Protein 8OP0 (pdb70)

Organism: Homo sapiens (NCBI:txid9606)

Sequence (124 aa):
ASGGVFVQSSGGSSLRRLSCCAASGATSTFDGMGWFRQAPGKEKEFVSAISYEQGSSYTYYADSVKGRFTISRDNSKNMVYLQMNSLRAEDTATYYCCAPAYEGDLYAFDEQGTQVTVSSGSVQIVYKPK

Foldseek 3Di:
DDDAAEAEAQAKDKDKDAAQADDPVFFWKAKWWADPPGDIGGAWIDGPDPPQDTDGDPVQPPAWDKDDDVVRRMIMIIGGRDDQVVFTFMFMATHDSTDGDDDDGDTGGYGYDD/DDDDDDDDDD

Radius of gyration: 13.93 Å; Cα contacts (8 Å, |Δi|>4): 315; chains: 2; bounding box: 38×32×32 Å

CATH classification: 2.60.40.10

InterPro domains:
  IPR001084 Microtubule associated protein, tubulin-binding repeat [PF00418] (566-591)
  IPR001084 Microtubule associated protein, tubulin-binding repeat [PF00418] (592-621)
  IPR001084 Microtubule associated protein, tubulin-binding repeat [PF00418] (623-653)
  IPR001084 Microtubule associated protein, tubulin-binding repeat [PF00418] (654-685)
  IPR001084 Microtubule associated protein, tubulin-binding repeat [PS00229] (609-621)
  IPR001084 Microtubule associated protein, tubulin-binding repeat [PS00229] (672-684)
  IPR001084 Microtubule associated protein, tubulin-binding repeat [PS51491] (561-591)
  IPR001084 Microtubule associated protein, tubulin-binding repeat [PS51491] (592-622)
  IPR001084 Microtubule associated protein, tubulin-binding repeat [PS51491] (623-653)
  IPR001084 Microtubule associated protein, tubulin-binding repeat [PS51491] (654-685)
  IPR002955 Microtubule-associated protein Tau [PR01261] (467-478)
  IPR002955 Microtubule-associated protein Tau [PR01261] (479-488)
  IPR002955 Microtubule-associated protein Tau [PR01261] (503-510)
  IPR002955 Microtubule-associated protein Tau [PR01261] (530-538)
  IPR002955 Microtubule-associated protein Tau [PR01261] (539-546)
  IPR002955 Microtubule-associated protein Tau [PR01261] (561-570)
  IPR027324 Microtubule associated protein MAP2/MAP4/Tau [PTHR11501] (316-751)

Structure (mmCIF, N/CA/C/O backbone):
data_8OP0
#
_entry.id   8OP0
#
_cell.length_a   135.309
_cell.length_b   135.309
_cell.length_c   35.508
_cell.angle_alpha   90.000
_cell.angle_beta   90.000
_cell.angle_gamma   120.000
#
_symmetry.space_group_name_H-M   'P 65 2 2'
#
loop_
_entity.id
_entity.type
_entity.pdbx_description
1 polymer 'VHH Z70 mutant 20'
2 polymer 'Tau PHF6 peptide'
3 water water
#
loop_
_atom_site.group_PDB
_atom_site.id
_atom_site.type_symbol
_atom_site.label_atom_id
_atom_site.label_alt_id
_atom_site.label_comp_id
_atom_site.label_asym_id
_atom_site.label_entity_id
_atom_site.label_seq_id
_atom_site.pdbx_PDB_ins_code
_atom_site.Cartn_x
_atom_site.Cartn_y
_atom_site.Cartn_z
_atom_site.occupancy
_atom_site.B_iso_or_equiv
_atom_site.auth_seq_id
_atom_site.auth_comp_id
_atom_site.auth_asym_id
_atom_site.auth_atom_id
_atom_site.pdbx_PDB_model_num
ATOM 1 N N . ALA A 1 10 ? -22.125 -57.458 -2.477 1.000 93.806 8 ALA A N 1
ATOM 2 C CA . ALA A 1 10 ? -21.822 -57.198 -1.050 1.000 87.763 8 ALA A CA 1
ATOM 3 C C . ALA A 1 10 ? -21.599 -55.700 -0.842 1.000 82.866 8 ALA A C 1
ATOM 4 O O . ALA A 1 10 ? -20.473 -55.221 -0.962 1.000 79.417 8 ALA A O 1
ATOM 11 N N . SER A 1 11 ? -22.706 -54.977 -0.599 1.000 72.674 9 SER A N 1
ATOM 12 C CA . SER A 1 11 ? -22.705 -53.703 0.100 1.000 65.167 9 SER A CA 1
ATOM 13 C C . SER A 1 11 ? -21.746 -52.697 -0.551 1.000 54.640 9 SER A C 1
ATOM 14 O O . SER A 1 11 ? -20.703 -52.356 0.009 1.000 56.818 9 SER A O 1
ATOM 22 N N . GLY A 1 12 ? -22.124 -52.248 -1.752 1.000 44.300 10 GLY A N 1
ATOM 23 C CA . GLY A 1 12 ? -21.516 -51.111 -2.427 1.000 34.190 10 GLY A CA 1
ATOM 24 C C . GLY A 1 12 ? -22.483 -49.931 -2.530 1.000 28.089 10 GLY A C 1
ATOM 25 O O . GLY A 1 12 ? -23.680 -50.088 -2.645 1.000 33.494 10 GLY A O 1
ATOM 29 N N . GLY A 1 13 ? -21.928 -48.737 -2.509 1.000 26.113 11 GLY A N 1
ATOM 30 C CA . GLY A 1 13 ? -22.695 -47.526 -2.714 1.000 24.433 11 GLY A CA 1
ATOM 31 C C . GLY A 1 13 ? -21.813 -46.320 -2.940 1.000 23.422 11 GLY A C 1
ATOM 32 O O . GLY A 1 13 ? -20.652 -46.452 -3.335 1.000 27.471 11 GLY A O 1
ATOM 36 N N . VAL A 1 14 ? -22.444 -45.156 -2.782 1.000 24.203 12 VAL A N 1
ATOM 37 C CA . VAL A 1 14 ? -21.807 -43.864 -2.861 1.000 23.075 12 VAL A CA 1
ATOM 38 C C . VAL A 1 14 ? -21.156 -43.504 -1.537 1.000 23.402 12 VAL A C 1
ATOM 39 O O . VAL A 1 14 ? -21.756 -43.776 -0.495 1.000 24.655 12 VAL A O 1
ATOM 52 N N . PHE A 1 15 ? -20.046 -42.787 -1.609 1.000 22.205 13 PHE A N 1
ATOM 53 C CA . PHE A 1 15 ? -19.400 -42.275 -0.404 1.000 23.417 13 PHE A CA 1
ATOM 54 C C . PHE A 1 15 ? -19.210 -40.782 -0.533 1.000 25.027 13 PHE A C 1
ATOM 55 O O . PHE A 1 15 ? -18.687 -40.342 -1.566 1.000 26.241 13 PHE A O 1
ATOM 72 N N . VAL A 1 16 ? -19.638 -40.028 0.502 1.000 22.996 14 VAL A N 1
ATOM 73 C CA . VAL A 1 16 ? -19.544 -38.577 0.491 1.000 24.318 14 VAL A CA 1
ATOM 74 C C . VAL A 1 16 ? -18.945 -38.144 1.827 1.000 24.969 14 VAL A C 1
ATOM 75 O O . VAL A 1 16 ? -19.305 -38.715 2.852 1.000 26.538 14 VAL A O 1
ATOM 88 N N . GLN A 1 17 ? -18.038 -37.167 1.812 1.000 27.900 15 GLN A N 1
ATOM 89 C CA . GLN A 1 17 ? -17.561 -36.571 3.055 1.000 31.166 15 GLN A CA 1
ATOM 90 C C . GLN A 1 17 ? -18.613 -35.619 3.620 1.000 28.874 15 GLN A C 1
ATOM 91 O O . GLN A 1 17 ? -19.322 -34.931 2.885 1.000 28.857 15 GLN A O 1
ATOM 105 N N . SER A 1 18 ? -18.701 -35.573 4.952 1.000 30.969 16 SER A N 1
ATOM 106 C CA A SER A 1 18 ? -19.514 -34.596 5.647 0.500 32.592 16 SER A CA 1
ATOM 107 C CA B SER A 1 18 ? -19.560 -34.606 5.609 0.500 32.371 16 SER A CA 1
ATOM 108 C C . SER A 1 18 ? -19.366 -33.220 5.010 1.000 32.482 16 SER A C 1
ATOM 109 O O . SER A 1 18 ? -18.253 -32.770 4.801 1.000 36.863 16 SER A O 1
ATOM 123 N N . GLY A 1 19 ? -20.496 -32.557 4.758 1.000 30.706 17 GLY A N 1
ATOM 124 C CA . GLY A 1 19 ? -20.530 -31.211 4.229 1.000 33.004 17 GLY A CA 1
ATOM 125 C C . GLY A 1 19 ? -20.641 -31.212 2.711 1.000 30.086 17 GLY A C 1
ATOM 126 O O . GLY A 1 19 ? -20.846 -30.161 2.111 1.000 35.120 17 GLY A O 1
ATOM 130 N N . GLY A 1 20 ? -20.459 -32.395 2.121 1.000 29.661 18 GLY A N 1
ATOM 131 C CA . GLY A 1 20 ? -20.469 -32.546 0.679 1.000 28.184 18 GLY A CA 1
ATOM 132 C C . GLY A 1 20 ? -21.879 -32.656 0.123 1.000 27.455 18 GLY A C 1
ATOM 133 O O . GLY A 1 20 ? -22.873 -32.451 0.833 1.000 29.672 18 GLY A O 1
ATOM 137 N N . SER A 1 21 ? -21.924 -32.924 -1.190 1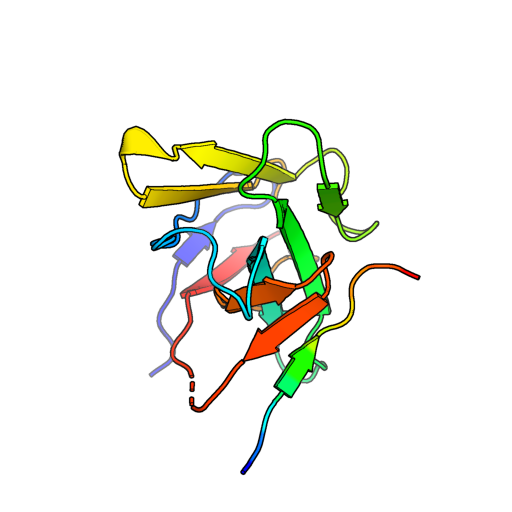.000 28.382 19 SER A N 1
ATOM 138 C CA A SER A 1 21 ? -23.194 -32.934 -1.886 0.500 26.524 19 SER A CA 1
ATOM 139 C CA B SER A 1 21 ? -23.158 -32.874 -1.958 0.500 26.912 19 SER A CA 1
ATOM 140 C C . SER A 1 21 ? -23.297 -34.115 -2.836 1.000 25.385 19 SER A C 1
ATOM 141 O O . SER A 1 21 ? -22.302 -34.733 -3.208 1.000 27.132 19 SER A O 1
ATOM 155 N N . LEU A 1 22 ? -24.543 -34.389 -3.207 1.000 23.978 20 LEU A N 1
ATOM 156 C CA . LEU A 1 22 ? -24.914 -35.481 -4.104 1.000 24.129 20 LEU A CA 1
ATOM 157 C C . LEU A 1 22 ? -26.258 -35.154 -4.747 1.000 24.236 20 LEU A C 1
ATOM 158 O O . LEU A 1 22 ? -27.122 -34.609 -4.086 1.000 25.176 20 LEU A O 1
ATOM 174 N N . ARG A 1 23 ? -26.418 -35.518 -6.027 1.000 23.015 21 ARG A N 1
ATOM 175 C CA A ARG A 1 23 ? -27.698 -35.363 -6.706 0.500 22.430 21 ARG A CA 1
ATOM 176 C CA B ARG A 1 23 ? -27.692 -35.357 -6.718 0.500 22.602 21 ARG A CA 1
ATOM 177 C C . ARG A 1 23 ? -28.221 -36.724 -7.125 1.000 22.068 21 ARG A C 1
ATOM 178 O O . ARG A 1 23 ? -27.473 -37.531 -7.697 1.000 23.670 21 ARG A O 1
ATOM 218 N N . LEU A 1 24 ? -29.479 -36.996 -6.760 1.000 21.982 22 LEU A N 1
ATOM 219 C CA . LEU A 1 24 ? -30.161 -38.200 -7.196 1.000 21.882 22 LEU A CA 1
ATOM 220 C C . LEU A 1 24 ? -31.179 -37.839 -8.268 1.000 21.786 22 LEU A C 1
ATOM 221 O O . LEU A 1 24 ? -31.624 -36.696 -8.370 1.000 22.369 22 LEU A O 1
ATOM 237 N N . SER A 1 25 ? -31.469 -38.832 -9.098 1.000 21.992 23 SER A N 1
ATOM 238 C CA . SER A 1 25 ? -32.497 -38.669 -10.107 1.000 23.587 23 SER A CA 1
ATOM 239 C C . SER A 1 25 ? -33.370 -39.909 -10.174 1.000 23.712 23 SER A C 1
ATOM 240 O O . SER A 1 25 ? -32.993 -40.996 -9.741 1.000 24.921 23 SER A O 1
ATOM 248 N N . CYS A 1 26 ? -34.598 -39.674 -10.616 1.000 24.636 24 CYS A N 1
ATOM 249 C CA A CYS A 1 26 ? -35.657 -40.692 -10.646 0.500 27.000 24 CYS A CA 1
ATOM 250 C CA B CYS A 1 26 ? -35.532 -40.753 -10.784 0.500 26.733 24 C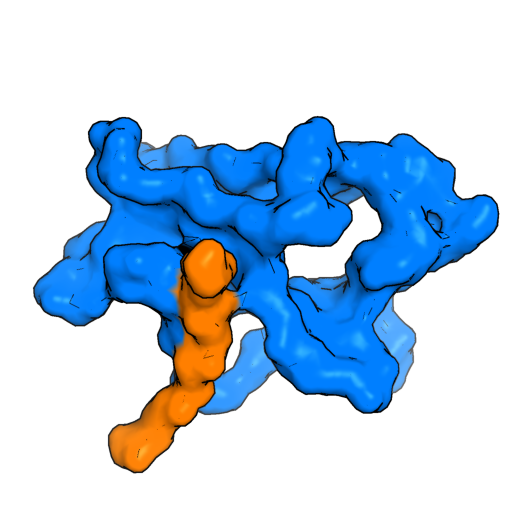YS A CA 1
ATOM 251 C C . CYS A 1 26 ? -36.435 -40.480 -11.969 1.000 25.753 24 CYS A C 1
ATOM 252 O O . CYS A 1 26 ? -36.881 -39.359 -12.234 1.000 25.776 24 CYS A O 1
ATOM 266 N N . ALA A 1 27 ? -36.666 -41.538 -12.763 1.000 28.139 25 ALA A N 1
ATOM 267 C CA . ALA A 1 27 ? -37.603 -41.416 -13.864 1.000 30.949 25 ALA A CA 1
ATOM 268 C C . ALA A 1 27 ? -39.031 -41.187 -13.381 1.000 34.227 25 ALA A C 1
ATOM 269 O O . ALA A 1 27 ? -39.475 -41.812 -12.416 1.000 37.401 25 ALA A O 1
ATOM 276 N N . ALA A 1 28 ? -39.761 -40.289 -14.061 1.000 36.140 26 ALA A N 1
ATOM 277 C CA . ALA A 1 28 ? -41.064 -39.860 -13.587 1.000 38.316 26 ALA A CA 1
ATOM 278 C C . ALA A 1 28 ? -41.988 -39.790 -14.786 1.000 45.072 26 ALA A C 1
ATOM 279 O O . ALA A 1 28 ? -41.968 -38.818 -15.552 1.000 53.583 26 ALA A O 1
ATOM 286 N N . SER A 1 29 ? -42.746 -40.874 -14.960 1.000 47.636 27 SER A N 1
ATOM 287 C CA . SER A 1 29 ? -43.431 -41.141 -16.219 1.000 49.473 27 SER A CA 1
ATOM 288 C C . SER A 1 29 ? -44.574 -40.156 -16.479 1.000 48.089 27 SER A C 1
ATOM 289 O O . SER A 1 29 ? -45.063 -40.090 -17.617 1.000 53.390 27 SER A O 1
ATOM 297 N N . GLY A 1 30 ? -45.035 -39.458 -15.418 1.000 45.196 28 GLY A N 1
ATOM 298 C CA . GLY A 1 30 ? -46.084 -38.451 -15.518 1.000 43.632 28 GLY A CA 1
ATOM 299 C C . GLY A 1 30 ? -47.349 -38.844 -14.747 1.000 42.261 28 GLY A C 1
ATOM 300 O O . GLY A 1 30 ? -47.482 -39.975 -14.306 1.000 42.261 28 GLY A O 1
ATOM 304 N N . ALA A 1 31 ? -48.265 -37.896 -14.538 1.000 41.224 29 ALA A N 1
ATOM 305 C CA . ALA A 1 31 ? -49.409 -38.162 -13.669 1.000 44.624 29 ALA A CA 1
ATOM 306 C C . ALA A 1 31 ? -50.331 -39.217 -14.293 1.000 44.638 29 ALA A C 1
ATOM 307 O O . ALA A 1 31 ? -50.580 -39.198 -15.500 1.000 45.829 29 ALA A O 1
ATOM 314 N N . THR A 1 32 ? -50.858 -40.110 -13.444 1.000 44.170 30 THR A N 1
ATOM 315 C CA . THR A 1 32 ? -51.867 -41.084 -13.824 1.000 44.565 30 THR A CA 1
ATOM 316 C C . THR A 1 32 ? -53.088 -40.843 -12.962 1.000 50.124 30 THR A C 1
ATOM 317 O O . THR A 1 32 ? -53.043 -39.967 -12.111 1.000 48.177 30 THR A O 1
ATOM 328 N N . SER A 1 33 ? -54.162 -41.617 -13.196 1.000 58.286 31 SER A N 1
ATOM 329 C CA . SER A 1 33 ? -55.327 -41.584 -12.321 1.000 61.803 31 SER A CA 1
ATOM 330 C C . SER A 1 33 ? -54.930 -41.984 -10.902 1.000 57.824 31 SER A C 1
ATOM 331 O O . SER A 1 33 ? -55.649 -41.687 -9.955 1.000 60.499 31 SER A O 1
ATOM 339 N N . THR A 1 34 ? -53.760 -42.602 -10.748 1.000 51.348 32 THR A N 1
ATOM 340 C CA . THR A 1 34 ? -53.385 -43.132 -9.461 1.000 44.685 32 THR A CA 1
ATOM 341 C C . THR A 1 34 ? -52.372 -42.207 -8.771 1.000 40.708 32 THR A C 1
ATOM 342 O O . THR A 1 34 ? -52.452 -42.037 -7.541 1.000 41.507 32 THR A O 1
ATOM 353 N N . PHE A 1 35 ? -51.423 -41.636 -9.545 1.000 33.356 33 PHE A N 1
ATOM 354 C CA . PHE A 1 35 ? -50.288 -40.929 -8.957 1.000 29.432 33 PHE A CA 1
ATOM 355 C C . PHE A 1 35 ? -50.161 -39.523 -9.535 1.000 29.884 33 PHE A C 1
ATOM 356 O O . PHE A 1 35 ? -50.374 -39.317 -10.740 1.0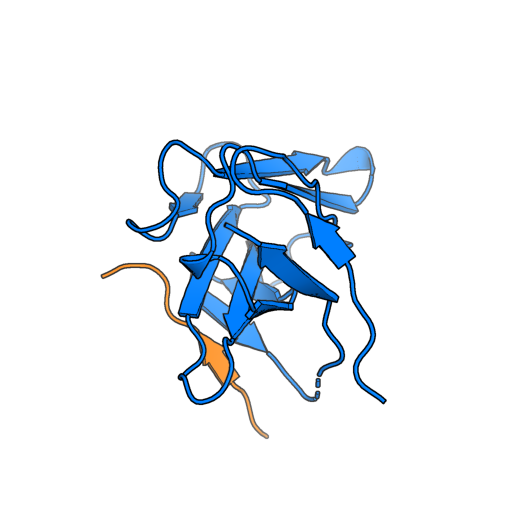00 32.326 33 PHE A O 1
ATOM 373 N N . ASP A 1 36 ? -49.869 -38.551 -8.646 1.000 27.699 34 ASP A N 1
ATOM 374 C CA . ASP A 1 36 ? -49.813 -37.155 -9.046 1.000 27.298 34 ASP A CA 1
ATOM 375 C C . ASP A 1 36 ? -48.455 -36.535 -8.728 1.000 22.821 34 ASP A C 1
ATOM 376 O O . ASP A 1 36 ? -48.256 -35.316 -8.871 1.000 24.875 34 ASP A O 1
ATOM 385 N N . GLY A 1 37 ? -47.478 -37.373 -8.386 1.000 23.541 35 GLY A N 1
ATOM 386 C CA . GLY A 1 37 ? -46.131 -36.884 -8.155 1.000 22.623 35 GLY A CA 1
ATOM 387 C C . GLY A 1 37 ? -45.149 -38.037 -7.950 1.000 22.924 35 GLY A C 1
ATOM 388 O O . GLY A 1 37 ? -45.471 -39.194 -8.253 1.000 22.673 35 GLY A O 1
ATOM 392 N N . MET A 1 38 ? -43.940 -37.686 -7.470 1.000 22.472 36 MET A N 1
ATOM 393 C CA . MET A 1 38 ? -42.859 -38.612 -7.249 1.000 21.786 36 MET A CA 1
ATOM 394 C C . MET A 1 38 ? -42.043 -38.133 -6.054 1.000 20.663 36 MET A C 1
ATOM 395 O O . MET A 1 38 ? -42.001 -36.939 -5.796 1.000 23.490 36 MET A O 1
ATOM 409 N N . GLY A 1 39 ? -41.372 -39.045 -5.388 1.000 20.950 37 GLY A N 1
ATOM 410 C CA . GLY A 1 39 ? -40.484 -38.641 -4.302 1.000 21.493 37 GLY A CA 1
ATOM 411 C C . GLY A 1 39 ? -39.513 -39.740 -3.911 1.000 21.279 37 GLY A C 1
ATOM 412 O O . GLY A 1 39 ? -39.331 -40.765 -4.591 1.000 21.033 37 GLY A 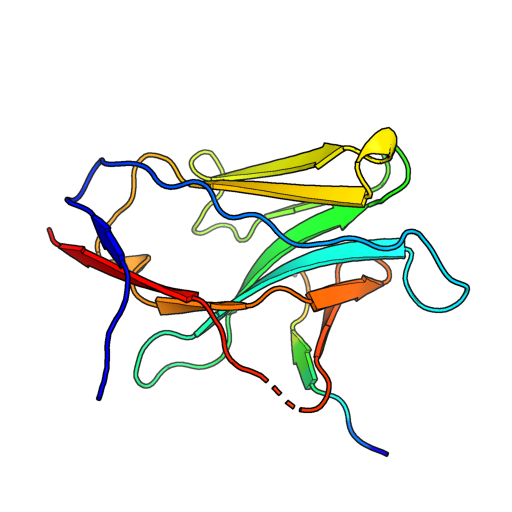O 1
ATOM 416 N N . TRP A 1 40 ? -38.873 -39.471 -2.760 1.000 19.783 38 TRP A N 1
ATOM 417 C CA . TRP A 1 40 ? -37.885 -40.351 -2.187 1.000 18.428 38 TRP A CA 1
ATOM 418 C C . TRP A 1 40 ? -38.223 -40.658 -0.729 1.000 18.411 38 TRP A C 1
ATOM 419 O O . TRP A 1 40 ? -38.631 -39.764 0.036 1.000 18.476 38 TRP A O 1
ATOM 440 N N . PHE A 1 41 ? -37.949 -41.910 -0.371 1.000 18.430 39 PHE A N 1
ATOM 441 C CA . PHE A 1 41 ? -37.773 -42.271 1.041 1.000 19.075 39 PHE A CA 1
ATOM 442 C C . PHE A 1 41 ? -36.396 -42.869 1.215 1.000 19.024 39 PHE A C 1
ATOM 443 O O . PHE A 1 41 ? -35.680 -43.197 0.262 1.000 18.536 39 PHE A O 1
ATOM 460 N N . ARG A 1 42 ? -36.026 -43.110 2.472 1.000 19.696 40 ARG A N 1
ATOM 461 C CA . ARG A 1 42 ? -34.747 -43.709 2.770 1.000 20.233 40 ARG A CA 1
ATOM 462 C C . ARG A 1 42 ? -34.867 -44.654 3.951 1.000 19.827 40 ARG A C 1
ATOM 463 O O . ARG A 1 42 ? -35.829 -44.573 4.729 1.000 21.621 40 ARG A O 1
ATOM 484 N N . GLN A 1 43 ? -33.890 -45.555 4.007 1.000 19.916 41 GLN A N 1
ATOM 485 C CA . GLN A 1 43 ? -33.854 -46.486 5.132 1.000 22.628 41 GLN A CA 1
ATOM 486 C C . GLN A 1 43 ? -32.409 -46.692 5.515 1.000 21.943 41 GLN A C 1
ATOM 487 O O . GLN A 1 43 ? -31.581 -47.166 4.724 1.000 22.851 41 GLN A O 1
ATOM 501 N N . ALA A 1 44 ? -32.145 -46.297 6.778 1.000 24.735 42 ALA A N 1
ATOM 502 C CA . ALA A 1 44 ? -30.858 -46.432 7.415 1.000 30.031 42 ALA A CA 1
ATOM 503 C C . ALA A 1 44 ? -30.802 -47.782 8.096 1.000 29.779 42 ALA A C 1
ATOM 504 O O . ALA A 1 44 ? -31.827 -48.391 8.440 1.000 28.658 42 ALA A O 1
ATOM 511 N N . PRO A 1 45 ? -29.570 -48.269 8.308 1.000 35.517 43 PRO A N 1
ATOM 512 C CA . PRO A 1 45 ? -29.383 -49.585 8.906 1.000 39.251 43 PRO A CA 1
ATOM 513 C C . PRO A 1 45 ? -30.111 -49.687 10.239 1.000 38.517 43 PRO A C 1
ATOM 514 O O . PRO A 1 45 ? -29.985 -48.790 11.060 1.000 35.978 43 PRO A O 1
ATOM 525 N N . GLY A 1 46 ? -30.904 -50.746 10.414 1.000 37.148 44 GLY A N 1
ATOM 526 C CA . GLY A 1 46 ? -31.617 -50.987 11.661 1.000 38.874 44 GLY A CA 1
ATOM 527 C C . GLY A 1 46 ? -32.761 -50.026 11.994 1.000 34.953 44 GLY A C 1
ATOM 528 O O . GLY A 1 46 ? -33.316 -50.097 13.086 1.000 40.168 44 GLY A O 1
ATOM 532 N N . LYS A 1 47 ? -33.167 -49.188 11.033 1.000 31.773 45 LYS A N 1
ATOM 533 C CA . LYS A 1 47 ? -34.205 -48.203 11.261 1.000 33.972 45 LYS A CA 1
ATOM 534 C C . LYS A 1 47 ? -35.348 -48.409 10.262 1.000 33.888 45 LYS A C 1
ATOM 535 O O . LYS A 1 47 ? -35.227 -49.146 9.276 1.000 30.503 45 LYS A O 1
ATOM 554 N N . GLU A 1 48 ? -36.501 -47.830 10.592 1.000 35.867 46 GLU A N 1
ATOM 555 C CA . GLU A 1 48 ? -37.636 -47.910 9.687 1.000 37.592 46 GLU A CA 1
ATOM 556 C C . GLU A 1 48 ? -37.444 -46.934 8.535 1.000 32.921 46 GLU A C 1
ATOM 557 O O . GLU A 1 48 ? -36.671 -45.978 8.623 1.000 31.288 46 GLU A O 1
ATOM 569 N N . LYS A 1 49 ? -38.188 -47.210 7.472 1.000 31.726 47 LYS A N 1
ATOM 570 C CA . LYS A 1 49 ? -38.272 -46.301 6.339 1.000 28.081 47 LYS A CA 1
ATOM 571 C C . LYS A 1 49 ? -38.726 -44.917 6.802 1.000 27.072 47 LYS A C 1
ATOM 572 O O . LYS A 1 49 ? -39.632 -44.807 7.650 1.000 31.285 47 LYS A O 1
ATOM 591 N N . GLU A 1 50 ? -38.118 -43.886 6.200 1.000 25.219 48 GLU A N 1
ATOM 592 C CA . GLU A 1 50 ? -38.277 -42.473 6.559 1.000 25.976 48 GLU A CA 1
ATOM 593 C C . GLU A 1 50 ? -38.613 -41.728 5.262 1.000 21.929 48 GLU A C 1
ATOM 594 O O . GLU A 1 50 ? -37.822 -41.781 4.295 1.000 22.857 48 GLU A O 1
ATOM 606 N N . PHE A 1 51 ? -39.696 -40.959 5.272 1.000 20.280 49 PHE A N 1
ATOM 607 C CA . PHE A 1 51 ? -39.981 -40.023 4.182 1.000 19.172 49 PHE A CA 1
ATOM 608 C C . PHE A 1 51 ? -38.835 -39.022 4.039 1.000 18.740 49 PHE A C 1
ATOM 609 O O . PHE A 1 51 ? -38.315 -38.534 5.046 1.000 22.029 49 PHE A O 1
ATOM 626 N N . VAL A 1 52 ? -38.429 -38.712 2.773 1.000 18.474 50 VAL A N 1
ATOM 627 C CA . VAL A 1 52 ? -37.459 -37.648 2.551 1.000 18.761 50 VAL A CA 1
ATOM 628 C C . VAL A 1 52 ? -38.096 -36.432 1.870 1.000 19.987 50 VAL A C 1
ATOM 629 O O . VAL A 1 52 ? -38.072 -35.321 2.416 1.000 21.085 50 VAL A O 1
ATOM 642 N N . SER A 1 53 ? -38.674 -36.638 0.668 1.000 20.368 51 SER A N 1
ATOM 643 C CA . SER A 1 53 ? -39.220 -35.515 -0.079 1.000 19.740 51 SER A CA 1
ATOM 644 C C . SER A 1 53 ? -40.196 -36.034 -1.132 1.000 18.820 51 SER A C 1
ATOM 645 O O . SER A 1 53 ? -40.047 -37.165 -1.535 1.000 20.065 51 SER A O 1
ATOM 653 N N . ALA A 1 54 ? -41.157 -35.188 -1.542 1.000 19.954 52 ALA A N 1
ATOM 654 C CA . ALA A 1 54 ? -42.033 -35.506 -2.652 1.000 19.862 52 ALA A CA 1
ATOM 655 C C . ALA A 1 54 ? -42.437 -34.224 -3.366 1.000 20.930 52 ALA A C 1
ATOM 656 O O . ALA A 1 54 ? -42.562 -33.153 -2.752 1.000 22.140 52 ALA A O 1
ATOM 663 N N . ILE A 1 55 ? -42.620 -34.357 -4.694 1.000 20.927 53 ILE A N 1
ATOM 664 C CA . ILE A 1 55 ? -43.032 -33.238 -5.526 1.000 22.952 53 ILE A CA 1
ATOM 665 C C . ILE A 1 55 ? -44.151 -33.629 -6.492 1.000 21.853 53 ILE A C 1
ATOM 666 O O . ILE A 1 55 ? -44.193 -34.747 -6.993 1.000 22.805 53 ILE A O 1
ATOM 682 N N . SER A 1 56 ? -45.033 -32.658 -6.743 1.000 22.021 54 SER A N 1
ATOM 683 C CA . SER A 1 56 ? -46.165 -32.844 -7.630 1.000 21.556 54 SER A CA 1
ATOM 684 C C . SER A 1 56 ? -45.679 -32.690 -9.074 1.000 23.921 54 SER A C 1
ATOM 685 O O . SER A 1 56 ? -44.793 -31.884 -9.353 1.000 25.719 54 SER A O 1
ATOM 693 N N . TYR A 1 57 ? -46.311 -33.411 -9.993 1.000 25.370 55 TYR A N 1
ATOM 694 C CA . TYR A 1 57 ? -46.116 -33.094 -11.414 1.000 26.124 55 TYR A CA 1
ATOM 695 C C . TYR A 1 57 ? -46.647 -31.707 -11.784 1.000 27.067 55 TYR A C 1
ATOM 696 O O . TYR A 1 57 ? -46.051 -30.998 -12.610 1.000 28.216 55 TYR A O 1
ATOM 714 N N . GLU A 1 58 ? -47.764 -31.311 -11.170 1.000 25.431 56 GLU A N 1
ATOM 715 C CA . GLU A 1 58 ? -48.358 -30.004 -11.409 1.000 26.097 56 GLU A CA 1
ATOM 716 C C . GLU A 1 58 ? -47.515 -28.930 -10.719 1.000 25.225 56 GLU A C 1
ATOM 717 O O . GLU A 1 58 ? -47.318 -28.975 -9.504 1.000 26.145 56 GLU A O 1
ATOM 729 N N . GLN A 1 59 ? -47.081 -27.930 -11.489 1.000 25.663 57 GLN A N 1
ATOM 730 C CA . GLN A 1 59 ? -46.297 -26.847 -10.964 1.000 28.908 57 GLN A CA 1
ATOM 731 C C . GLN A 1 59 ? -47.104 -26.150 -9.874 1.000 30.629 57 GLN A C 1
ATOM 732 O O . GLN A 1 59 ? -48.270 -25.784 -10.081 1.000 34.106 57 GLN A O 1
ATOM 746 N N . GLY A 1 60 ? -46.471 -26.003 -8.707 1.000 36.119 58 GLY A N 1
ATOM 747 C CA . GLY A 1 60 ? -47.011 -25.300 -7.578 1.000 39.455 58 GLY A CA 1
ATOM 748 C C . GLY A 1 60 ? -47.895 -26.119 -6.585 1.000 35.999 58 GLY A C 1
ATOM 749 O O . GLY A 1 60 ? -48.317 -25.558 -5.554 1.000 43.989 58 GLY A O 1
ATOM 753 N N . SER A 1 61 ? -48.144 -27.444 -6.817 1.000 29.936 59 SER A N 1
ATOM 754 C CA A SER A 1 61 ? -49.124 -28.180 -6.036 0.600 29.684 59 SER A CA 1
ATOM 755 C CA B SER A 1 61 ? -49.136 -28.189 -6.034 0.400 28.604 59 SER A CA 1
ATOM 756 C C . SER A 1 61 ? -48.656 -28.717 -4.674 1.000 34.421 59 SER A C 1
ATOM 757 O O . SER A 1 61 ? -49.359 -28.615 -3.672 1.000 37.540 59 SER A O 1
ATOM 771 N N . TYR A 1 62 ? -47.590 -29.431 -4.630 1.000 27.472 60 TYR A N 1
ATOM 772 C CA .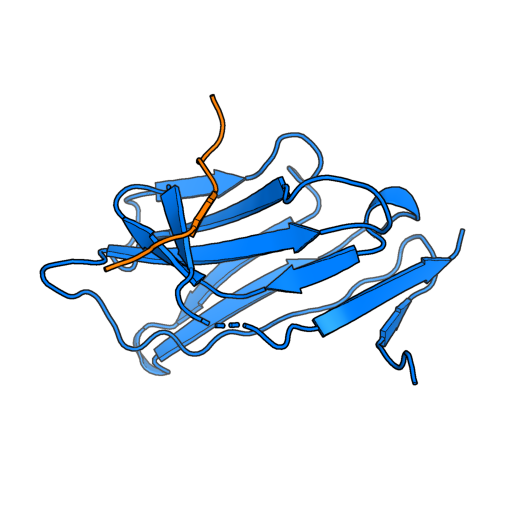 TYR A 1 62 ? -46.937 -29.823 -3.382 1.000 24.021 60 TYR A CA 1
ATOM 773 C C . TYR A 1 62 ? -45.447 -30.010 -3.563 1.000 24.549 60 TYR A C 1
ATOM 774 O O . TYR A 1 62 ? -44.971 -30.510 -4.584 1.000 25.361 60 TYR A O 1
ATOM 792 N N . THR A 1 63 ? -44.724 -29.671 -2.507 1.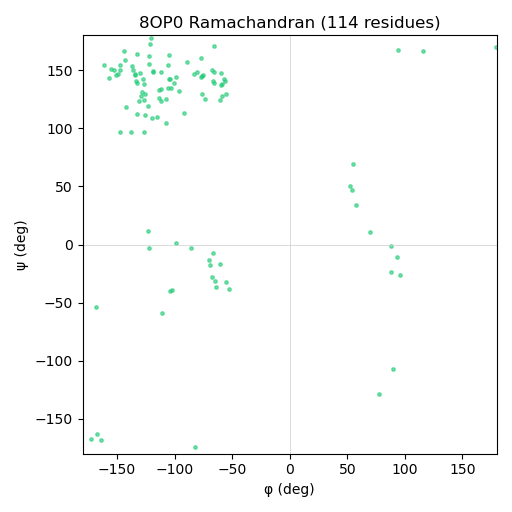000 23.727 61 THR A N 1
ATOM 793 C CA . THR A 1 63 ? -43.295 -29.879 -2.370 1.000 23.029 61 THR A CA 1
ATOM 794 C C . THR A 1 63 ? -43.053 -30.126 -0.883 1.000 23.784 61 THR A C 1
ATOM 795 O O . THR A 1 63 ? -42.980 -29.174 -0.101 1.000 26.380 61 THR A O 1
ATOM 806 N N . TYR A 1 64 ? -42.971 -31.399 -0.520 1.000 22.483 62 TYR A N 1
ATOM 807 C CA . TYR A 1 64 ? -42.836 -31.799 0.890 1.000 23.031 62 TYR A CA 1
ATOM 808 C C . TYR A 1 64 ? -41.402 -32.212 1.190 1.000 24.047 62 TYR A C 1
ATOM 809 O O . TYR A 1 64 ? -40.699 -32.830 0.363 1.000 22.146 62 TYR A O 1
ATOM 827 N N . TYR A 1 65 ? -40.966 -31.849 2.402 1.000 22.323 63 TYR A N 1
ATOM 828 C CA . TYR A 1 65 ? -39.690 -32.303 2.946 1.000 22.455 63 TYR A CA 1
ATOM 829 C C . TYR A 1 65 ? -39.824 -32.795 4.384 1.000 22.656 63 TYR A C 1
ATOM 830 O O . TYR A 1 65 ? -40.483 -32.150 5.214 1.000 23.989 63 TYR A O 1
ATOM 848 N N . ALA A 1 66 ? -39.104 -33.880 4.703 1.000 21.836 64 ALA A N 1
ATOM 849 C CA . ALA A 1 66 ? -38.876 -34.183 6.105 1.000 24.532 64 ALA A CA 1
ATOM 850 C C . ALA A 1 66 ? -38.187 -33.010 6.823 1.000 23.922 64 ALA A C 1
ATOM 851 O O . ALA A 1 66 ? -37.309 -32.351 6.280 1.000 23.088 64 ALA A O 1
ATOM 858 N N . ASP A 1 67 ? -38.567 -32.750 8.094 1.000 26.884 65 ASP A N 1
ATOM 859 C CA . ASP A 1 67 ? -37.923 -31.717 8.886 1.000 28.570 65 ASP A CA 1
ATOM 860 C C . ASP A 1 67 ? -36.410 -31.914 8.967 1.000 27.016 65 ASP A C 1
ATOM 861 O O . ASP A 1 67 ? -35.664 -30.943 8.946 1.000 29.736 65 ASP A O 1
ATOM 870 N N . SER A 1 68 ? -35.947 -33.164 8.949 1.000 27.305 66 SER A N 1
ATOM 871 C CA . SER A 1 68 ? -34.514 -33.460 9.080 1.000 29.923 66 SER A CA 1
ATOM 872 C C . SER A 1 68 ? -33.699 -33.035 7.842 1.000 27.426 66 SER A C 1
ATOM 873 O O . SER A 1 68 ? -32.472 -33.024 7.906 1.000 29.178 66 SER A O 1
ATOM 881 N N . VAL A 1 69 ? -34.358 -32.719 6.707 1.000 24.943 67 VAL A N 1
ATOM 882 C CA . VAL A 1 69 ? -33.628 -32.389 5.482 1.000 23.042 67 VAL A CA 1
ATOM 883 C C . VAL A 1 69 ? -33.979 -30.996 4.956 1.000 26.845 67 VAL A C 1
ATOM 884 O O . VAL A 1 69 ? -33.348 -30.528 4.013 1.000 26.772 67 VAL A O 1
ATOM 897 N N . LYS A 1 70 ? -34.906 -30.294 5.595 1.000 28.452 68 LYS A N 1
ATOM 898 C CA . LYS A 1 70 ? -35.337 -28.980 5.122 1.000 30.248 68 LYS A CA 1
ATOM 899 C C . LYS A 1 70 ? -34.152 -28.035 5.096 1.000 33.011 68 LYS A C 1
ATOM 900 O O . LYS A 1 70 ? -33.347 -28.033 6.029 1.000 35.679 68 LYS A O 1
ATOM 919 N N . GLY A 1 71 ? -34.059 -27.246 4.031 1.000 33.890 69 GLY A N 1
ATOM 920 C CA . GLY A 1 71 ? -32.999 -26.273 3.896 1.000 34.835 69 GLY A CA 1
ATOM 921 C C . GLY A 1 71 ? -31.737 -26.846 3.253 1.000 36.818 69 GLY A C 1
ATOM 922 O O . GLY A 1 71 ? -30.931 -26.097 2.733 1.000 49.164 69 GLY A O 1
ATOM 926 N N . ARG A 1 72 ? -31.536 -28.153 3.330 1.000 28.038 70 ARG A N 1
ATOM 927 C CA . ARG A 1 72 ? -30.356 -28.805 2.801 1.000 28.237 70 ARG A CA 1
ATOM 928 C C . ARG A 1 72 ? -30.668 -29.531 1.488 1.000 27.183 70 ARG A C 1
ATOM 929 O O . ARG A 1 72 ? -29.799 -29.602 0.611 1.000 27.937 70 ARG A O 1
ATOM 950 N N . PHE A 1 73 ? -31.835 -30.176 1.406 1.000 24.806 71 PHE A N 1
ATOM 951 C CA . PHE A 1 73 ? -32.216 -30.943 0.234 1.000 25.338 71 PHE A CA 1
ATOM 952 C C . PHE A 1 73 ? -33.251 -30.144 -0.544 1.000 24.507 71 PHE A C 1
ATOM 953 O O . PHE A 1 73 ? -34.104 -29.507 0.039 1.000 26.956 71 PHE A O 1
ATOM 970 N N . THR A 1 74 ? -33.159 -30.208 -1.876 1.000 23.733 72 THR A N 1
ATOM 971 C CA . THR A 1 74 ? -34.090 -29.539 -2.759 1.000 25.322 72 THR A CA 1
ATOM 972 C C . THR A 1 74 ? -34.581 -30.511 -3.826 1.000 23.582 72 THR A C 1
ATOM 973 O O . THR A 1 74 ? -33.759 -31.121 -4.537 1.000 24.906 72 THR A O 1
ATOM 984 N N . ILE A 1 75 ? -35.909 -30.683 -3.922 1.000 22.345 73 ILE A N 1
ATOM 985 C CA . ILE A 1 75 ? -36.467 -31.556 -4.956 1.000 22.065 73 ILE A CA 1
ATOM 986 C C . ILE A 1 75 ? -36.938 -30.685 -6.121 1.000 23.650 73 ILE A C 1
ATOM 987 O O . ILE A 1 75 ? -37.393 -29.543 -5.943 1.000 24.592 73 ILE A O 1
ATOM 1003 N N . SER A 1 76 ? -36.769 -31.224 -7.337 1.000 23.785 74 SER A N 1
ATOM 1004 C CA . SER A 1 76 ? -37.253 -30.516 -8.508 1.000 24.402 74 SER A CA 1
ATOM 1005 C C . SER A 1 76 ? -37.777 -31.508 -9.550 1.000 23.461 74 SER A C 1
ATOM 1006 O O . SER A 1 76 ? -37.512 -32.708 -9.447 1.000 24.544 74 SER A O 1
ATOM 1014 N N . ARG A 1 77 ? -38.502 -30.979 -10.561 1.000 26.675 75 ARG A N 1
ATOM 1015 C CA . ARG A 1 77 ? -39.032 -31.845 -11.611 1.000 28.388 75 ARG A CA 1
ATOM 1016 C C . ARG A 1 77 ? -38.668 -31.242 -12.956 1.000 27.647 75 ARG A C 1
ATOM 1017 O O . ARG A 1 77 ? -38.605 -30.043 -13.063 1.000 34.693 75 ARG A O 1
ATOM 1038 N N . ASP A 1 78 ? -38.446 -32.095 -13.959 1.000 29.397 76 ASP A N 1
ATOM 1039 C CA . ASP A 1 78 ? -38.401 -31.653 -15.343 1.000 31.322 76 ASP A CA 1
ATOM 1040 C C . ASP A 1 78 ? -39.382 -32.520 -16.139 1.000 31.096 76 ASP A C 1
ATOM 1041 O O . ASP A 1 78 ? -39.110 -33.668 -16.464 1.000 31.652 76 ASP A O 1
ATOM 1050 N N . ASN A 1 79 ? -40.590 -32.002 -16.349 1.000 34.743 77 ASN A N 1
ATOM 1051 C CA . ASN A 1 79 ? -41.633 -32.806 -17.000 1.000 33.256 77 ASN A CA 1
ATOM 1052 C C . ASN A 1 79 ? -41.297 -33.095 -18.477 1.000 37.272 77 ASN A C 1
ATOM 1053 O O . ASN A 1 79 ? -41.637 -34.179 -18.913 1.000 38.877 77 ASN A O 1
ATOM 1064 N N . SER A 1 80 ? -40.536 -32.224 -19.164 1.000 33.442 78 SER A N 1
ATOM 1065 C CA . SER A 1 80 ? -40.117 -32.473 -20.539 1.000 38.591 78 SER A CA 1
ATOM 1066 C C . SER A 1 80 ? -39.183 -33.681 -20.630 1.000 38.329 78 SER A C 1
ATOM 1067 O O . SER A 1 80 ? -39.251 -34.406 -21.622 1.000 40.367 78 SER A O 1
ATOM 1075 N N . LYS A 1 81 ? -38.371 -33.941 -19.582 1.000 38.004 79 LYS A N 1
ATOM 1076 C CA . LYS A 1 81 ? -37.476 -35.092 -19.578 1.000 38.756 79 LYS A CA 1
ATOM 1077 C C . LYS A 1 81 ? -38.050 -36.275 -18.805 1.000 38.292 79 LYS A C 1
ATOM 1078 O O . LYS A 1 81 ? -37.378 -37.321 -18.750 1.000 42.874 79 LYS A O 1
ATOM 1097 N N . ASN A 1 82 ? -39.269 -36.147 -18.256 1.000 35.030 80 ASN A N 1
ATOM 1098 C CA . ASN A 1 82 ? -39.864 -37.183 -17.413 1.000 34.163 80 ASN A CA 1
ATOM 1099 C C . ASN A 1 82 ? -38.911 -37.578 -16.287 1.000 32.164 80 ASN A C 1
ATOM 1100 O O . ASN A 1 82 ? -38.603 -38.767 -16.137 1.000 34.241 80 ASN A O 1
ATOM 1111 N N . MET A 1 83 ? -38.390 -36.575 -15.569 1.000 29.166 81 MET A N 1
ATOM 1112 C CA . MET A 1 83 ? -37.422 -36.829 -14.495 1.000 28.065 81 MET A CA 1
ATOM 1113 C C . MET A 1 83 ? -37.759 -35.980 -13.264 1.000 25.449 81 MET A C 1
ATOM 1114 O O . MET A 1 83 ? -38.325 -34.876 -13.375 1.000 26.594 81 MET A O 1
ATOM 1128 N N . VAL A 1 84 ? -37.418 -36.510 -12.087 1.000 25.393 82 VAL A N 1
ATOM 1129 C CA . VAL A 1 84 ? -37.310 -35.697 -10.871 1.000 22.815 82 VAL A CA 1
ATOM 1130 C C . VAL A 1 84 ? -35.907 -35.832 -10.299 1.000 23.475 82 VAL A C 1
ATOM 1131 O O . VAL A 1 84 ? -35.210 -36.809 -10.560 1.000 23.318 82 VAL A O 1
ATOM 1144 N N . TYR A 1 85 ? -35.502 -34.802 -9.549 1.000 23.106 83 TYR A N 1
ATOM 1145 C CA . TYR A 1 85 ? -34.150 -34.727 -9.023 1.000 21.883 83 TYR A CA 1
ATOM 1146 C C . TYR A 1 85 ? -34.170 -34.325 -7.552 1.000 21.454 83 TYR A C 1
ATOM 1147 O O . TYR A 1 85 ? -35.039 -33.561 -7.141 1.000 24.080 83 TYR A O 1
ATOM 1165 N N . LEU A 1 86 ? -33.200 -34.860 -6.811 1.000 21.316 84 LEU A N 1
ATOM 1166 C CA . LEU A 1 86 ? -33.013 -34.480 -5.413 1.000 21.461 84 LEU A CA 1
ATOM 1167 C C . LEU A 1 86 ? -31.578 -34.013 -5.209 1.000 22.472 84 LEU A C 1
ATOM 1168 O O . LEU A 1 86 ? -30.649 -34.816 -5.349 1.000 23.658 84 LEU A O 1
ATOM 1184 N N . GLN A 1 87 ? -31.429 -32.708 -4.950 1.000 22.915 85 GLN A N 1
ATOM 1185 C CA . GLN A 1 87 ? -30.130 -32.118 -4.699 1.000 22.403 85 GLN A CA 1
ATOM 1186 C C . GLN A 1 87 ? -29.863 -32.148 -3.191 1.000 24.034 85 GLN A C 1
ATOM 1187 O O . GLN A 1 87 ? -30.591 -31.514 -2.430 1.000 24.898 85 GLN A O 1
ATOM 1201 N N . MET A 1 88 ? -28.879 -32.928 -2.790 1.000 24.106 86 MET A N 1
ATOM 1202 C CA . MET A 1 88 ? -28.613 -33.140 -1.368 1.000 24.546 86 MET A CA 1
ATOM 1203 C C . MET A 1 88 ? -27.335 -32.399 -1.013 1.000 25.580 86 MET A C 1
ATOM 1204 O O . MET A 1 88 ? -26.250 -32.833 -1.387 1.000 27.542 86 MET A O 1
ATOM 1218 N N . ASN A 1 89 ? -27.503 -31.255 -0.335 1.000 24.648 87 ASN A N 1
ATOM 1219 C CA . ASN A 1 89 ? -26.392 -30.423 0.089 1.000 27.692 87 ASN A CA 1
ATOM 1220 C C . ASN A 1 89 ? -26.159 -30.577 1.589 1.000 27.433 87 ASN A C 1
ATOM 1221 O O . ASN A 1 89 ? -27.018 -31.069 2.309 1.000 27.372 87 ASN A O 1
ATOM 1232 N N . SER A 1 90 ? -24.972 -30.145 2.023 1.000 29.534 88 SER A N 1
ATOM 1233 C CA . SER A 1 90 ? -24.633 -30.088 3.440 1.000 30.094 88 SER A CA 1
ATOM 1234 C C . SER A 1 90 ? -24.864 -31.446 4.093 1.000 27.129 88 SER A C 1
ATOM 1235 O O . SER A 1 90 ? -25.495 -31.541 5.148 1.000 29.270 88 SER A O 1
ATOM 1243 N N . LEU A 1 91 ? -24.374 -32.497 3.432 1.000 27.105 89 LEU A N 1
ATOM 1244 C CA . LEU A 1 91 ? -24.663 -33.824 3.912 1.000 27.129 89 LEU A CA 1
ATOM 1245 C C . LEU A 1 91 ? -24.018 -34.048 5.261 1.000 27.012 89 LEU A C 1
ATOM 1246 O O . LEU A 1 91 ? -22.932 -33.533 5.528 1.000 29.041 89 LEU A O 1
ATOM 1262 N N . ARG A 1 92 ? -24.682 -34.878 6.067 1.000 26.066 90 ARG A N 1
ATOM 1263 C CA . ARG A 1 92 ? -24.159 -35.230 7.380 1.000 28.335 90 ARG A CA 1
ATOM 1264 C C . ARG A 1 92 ? -24.242 -36.739 7.578 1.000 26.754 90 ARG A C 1
ATOM 1265 O O . ARG A 1 92 ? -24.937 -37.464 6.878 1.000 25.545 90 ARG A O 1
ATOM 1286 N N . ALA A 1 93 ? -23.496 -37.230 8.575 1.000 28.542 91 ALA A N 1
ATOM 1287 C CA . ALA A 1 93 ? -23.427 -38.667 8.798 1.000 26.895 91 ALA A CA 1
ATOM 1288 C C . ALA A 1 93 ? -24.827 -39.309 8.931 1.000 26.459 91 ALA A C 1
ATOM 1289 O O . ALA A 1 93 ? -25.049 -40.446 8.505 1.000 25.575 91 ALA A O 1
ATOM 1296 N N . GLU A 1 94 ? -25.764 -38.605 9.586 1.000 26.958 92 GLU A N 1
ATOM 1297 C CA . GLU A 1 94 ? -27.116 -39.088 9.814 1.000 27.865 92 GLU A CA 1
ATOM 1298 C C . GLU A 1 94 ? -27.962 -39.230 8.542 1.000 25.613 92 GLU A C 1
ATOM 1299 O O . GLU A 1 94 ? -29.040 -39.834 8.584 1.000 27.382 92 GLU A O 1
ATOM 1311 N N . ASP A 1 95 ? -27.445 -38.756 7.393 1.000 23.634 93 ASP A N 1
ATOM 1312 C CA . ASP A 1 95 ? -28.072 -38.971 6.100 1.000 22.852 93 ASP A CA 1
ATOM 1313 C C . ASP A 1 95 ? -27.659 -40.312 5.481 1.000 23.907 93 ASP A C 1
ATOM 1314 O O . ASP A 1 95 ? -28.148 -40.664 4.416 1.000 23.113 93 ASP A O 1
ATOM 1323 N N . THR A 1 96 ? -26.775 -41.060 6.134 1.000 22.779 94 THR A N 1
ATOM 1324 C CA . THR A 1 96 ? -26.365 -42.371 5.666 1.000 21.787 94 THR A CA 1
ATOM 1325 C C . THR A 1 96 ? -27.595 -43.278 5.613 1.000 22.736 94 THR A C 1
ATOM 1326 O O . THR A 1 96 ? -28.257 -43.494 6.640 1.000 23.542 94 THR A O 1
ATOM 1337 N N . ALA A 1 97 ? -27.882 -43.881 4.448 1.000 20.169 95 ALA A N 1
ATOM 1338 C CA . ALA A 1 97 ? -29.073 -44.667 4.243 1.000 19.934 95 ALA A CA 1
ATOM 1339 C C . ALA A 1 97 ? -29.061 -45.174 2.806 1.000 20.007 95 ALA A C 1
ATOM 1340 O O . ALA A 1 97 ? -28.313 -44.650 1.989 1.000 20.743 95 ALA A O 1
ATOM 1347 N N . THR A 1 98 ? -29.982 -46.074 2.516 1.000 19.377 96 THR A N 1
ATOM 1348 C CA . THR A 1 98 ? -30.345 -46.365 1.142 1.000 19.773 96 THR A CA 1
ATOM 1349 C C . THR A 1 98 ? -31.580 -45.551 0.765 1.000 19.129 96 THR A C 1
ATOM 1350 O O . THR A 1 98 ? -32.588 -45.503 1.506 1.000 19.425 96 THR A O 1
ATOM 1361 N N . TYR A 1 99 ? -31.470 -44.899 -0.415 1.000 18.269 97 TYR A N 1
ATOM 1362 C CA . TYR A 1 99 ? -32.481 -43.977 -0.913 1.000 18.532 97 TYR A CA 1
ATOM 1363 C C . TYR A 1 99 ? -33.262 -44.649 -2.048 1.000 18.472 97 TYR A C 1
ATOM 1364 O O . TYR A 1 99 ? -32.658 -45.216 -2.952 1.000 20.128 97 TYR A O 1
ATOM 1382 N N . TYR A 1 100 ? -34.582 -44.502 -1.987 1.000 18.695 98 TYR A N 1
ATOM 1383 C CA . TYR A 1 100 ? -35.496 -45.147 -2.904 1.000 19.862 98 TYR A CA 1
ATOM 1384 C C . TYR A 1 100 ? -36.461 -44.165 -3.539 1.000 20.661 98 TYR A C 1
ATOM 1385 O O . TYR A 1 100 ? -37.011 -43.336 -2.815 1.000 20.106 98 TYR A O 1
ATOM 1403 N N . CYS A 1 101 ? -36.607 -44.228 -4.872 1.000 22.914 99 CYS A N 1
ATOM 1404 C CA A CYS A 1 101 ? -37.624 -43.502 -5.633 0.500 22.883 99 CYS A CA 1
ATOM 1405 C CA B CYS A 1 101 ? -37.621 -43.466 -5.576 0.500 23.354 99 CYS A CA 1
ATOM 1406 C C . CYS A 1 101 ? -38.960 -44.211 -5.499 1.000 19.957 99 CYS A C 1
ATOM 1407 O O . CYS A 1 101 ? -39.009 -45.439 -5.575 1.000 26.178 99 CYS A O 1
ATOM 1421 N N . ALA A 1 102 ? -40.044 -43.444 -5.406 1.000 19.962 100 ALA A N 1
ATOM 1422 C CA . ALA A 1 102 ? -41.381 -44.000 -5.433 1.000 21.237 100 ALA A CA 1
ATOM 1423 C C . ALA A 1 102 ? -42.375 -42.985 -5.963 1.000 20.084 100 ALA A C 1
ATOM 1424 O O . ALA A 1 102 ? -42.248 -41.771 -5.772 1.000 22.257 100 ALA A O 1
ATOM 1431 N N . PRO A 1 103 ? -43.442 -43.474 -6.600 1.000 21.310 101 PRO A N 1
ATOM 1432 C CA . PRO A 1 103 ? -44.549 -42.602 -6.952 1.000 22.181 101 PRO A CA 1
ATOM 1433 C C . PRO A 1 103 ? -45.314 -42.093 -5.739 1.000 21.555 101 PRO A C 1
ATOM 1434 O O . PRO A 1 103 ? -45.320 -42.771 -4.717 1.000 22.461 101 PRO A O 1
ATOM 1445 N N . ALA A 1 104 ? -45.872 -40.890 -5.890 1.000 21.664 102 ALA A N 1
ATOM 1446 C CA . ALA A 1 104 ? -46.594 -40.213 -4.830 1.000 21.733 102 ALA A CA 1
ATOM 1447 C C . ALA A 1 104 ? -48.039 -39.969 -5.242 1.000 23.472 102 ALA A C 1
ATOM 1448 O O . ALA A 1 104 ? -48.372 -39.723 -6.408 1.000 25.391 102 ALA A O 1
ATOM 1455 N N . TYR A 1 105 ? -48.917 -39.965 -4.226 1.000 23.466 103 TYR A N 1
ATOM 1456 C CA . TYR A 1 105 ? -50.272 -39.482 -4.360 1.000 25.867 103 TYR A CA 1
ATOM 1457 C C . TYR A 1 105 ? -50.543 -38.560 -3.189 1.000 23.827 103 TYR A C 1
ATOM 1458 O O . TYR A 1 105 ? -50.452 -38.998 -2.030 1.000 26.667 103 TYR A O 1
ATOM 1476 N N . GLU A 1 106 ? -50.702 -37.276 -3.513 1.000 26.813 104 GLU A N 1
ATOM 1477 C CA . GLU A 1 106 ? -50.947 -36.237 -2.527 1.000 27.201 104 GLU A CA 1
ATOM 1478 C C . GLU A 1 106 ? -49.824 -36.203 -1.494 1.000 26.111 104 GLU A C 1
ATOM 1479 O O . GLU A 1 106 ? -50.097 -35.891 -0.327 1.000 30.667 104 GLU A O 1
ATOM 1491 N N . GLY A 1 107 ? -48.602 -36.506 -1.936 1.000 24.460 105 GLY A N 1
ATOM 1492 C CA . GLY A 1 107 ? -47.423 -36.426 -1.108 1.000 22.735 105 GLY A CA 1
ATOM 1493 C C . GLY A 1 107 ? -47.014 -37.744 -0.462 1.000 22.165 105 GLY A C 1
ATOM 1494 O O . GLY A 1 107 ? -45.843 -37.885 -0.107 1.000 23.436 105 GLY A O 1
ATOM 1498 N N . ASP A 1 108 ? -47.958 -38.672 -0.243 1.000 22.167 106 ASP A N 1
ATOM 1499 C CA . ASP A 1 108 ? -47.581 -39.956 0.334 1.000 22.301 106 ASP A CA 1
ATOM 1500 C C . ASP A 1 108 ? -46.920 -40.843 -0.729 1.000 20.540 106 ASP A C 1
ATOM 1501 O O . ASP A 1 108 ? -47.311 -40.778 -1.902 1.000 22.812 106 ASP A O 1
ATOM 1510 N N . LEU A 1 109 ? -45.926 -41.632 -0.329 1.000 19.867 107 LEU A N 1
ATOM 1511 C CA . LEU A 1 109 ? -45.153 -42.467 -1.253 1.000 19.593 107 LEU A CA 1
ATOM 1512 C C . LEU A 1 109 ? -45.637 -43.911 -1.203 1.000 22.275 107 LEU A C 1
ATOM 1513 O O . LEU A 1 109 ? -45.873 -44.475 -0.116 1.000 23.343 107 LEU A O 1
ATOM 1529 N N . TYR A 1 110 ? -45.721 -44.536 -2.388 1.000 23.845 108 TYR A N 1
ATOM 1530 C CA . TYR A 1 110 ? -46.233 -45.886 -2.553 1.000 24.014 108 TYR A CA 1
ATOM 1531 C C . TYR A 1 110 ? -45.195 -46.765 -3.230 1.000 28.987 108 TYR A C 1
ATOM 1532 O O . TYR A 1 110 ? -44.774 -46.474 -4.347 1.000 32.082 108 TYR A O 1
ATOM 1550 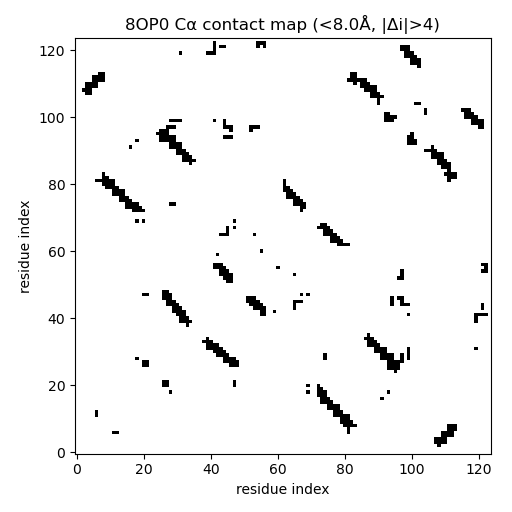N N . ALA A 1 111 ? -44.776 -47.809 -2.531 1.000 29.461 109 ALA A N 1
ATOM 1551 C CA . ALA A 1 111 ? -43.782 -48.754 -3.035 1.000 36.026 109 ALA A CA 1
ATOM 1552 C C . ALA A 1 111 ? -44.411 -50.121 -3.250 1.000 37.453 109 ALA A C 1
ATOM 1553 O O . ALA A 1 111 ? -45.046 -50.679 -2.360 1.000 36.210 109 ALA A O 1
ATOM 1560 N N . PHE A 1 112 ? -44.147 -50.713 -4.411 1.000 48.634 110 PHE A N 1
ATOM 1561 C CA . PHE A 1 112 ? -44.493 -52.106 -4.677 1.000 56.361 110 PHE A CA 1
ATOM 1562 C C . PHE A 1 112 ? -43.200 -52.873 -4.960 1.000 69.713 110 PHE A C 1
ATOM 1563 O O . PHE A 1 112 ? -42.245 -52.288 -5.466 1.000 82.552 110 PHE A O 1
ATOM 1580 N N . ASP A 1 113 ? -43.157 -54.161 -4.596 1.000 78.367 111 ASP A N 1
ATOM 1581 C CA . ASP A 1 113 ? -42.026 -55.033 -4.903 1.000 84.465 111 ASP A CA 1
ATOM 1582 C C . ASP A 1 113 ? -40.872 -54.745 -3.931 1.000 84.027 111 ASP A C 1
ATOM 1583 O O . ASP A 1 113 ? -39.734 -55.179 -4.249 1.000 85.893 111 ASP A O 1
ATOM 1592 N N . GLU A 1 117 ? -36.870 -53.931 -4.897 1.000 83.558 115 GLU A N 1
ATOM 1593 C CA . GLU A 1 117 ? -36.879 -52.493 -4.510 1.000 81.356 115 GLU A CA 1
ATOM 1594 C C . GLU A 1 117 ? -35.599 -51.812 -5.021 1.000 80.246 115 GLU A C 1
ATOM 1595 O O . GLU A 1 117 ? -35.686 -50.803 -5.723 1.000 82.244 115 GLU A O 1
ATOM 1607 N N . GLN A 1 118 ? -34.415 -52.363 -4.691 1.000 71.942 116 GLN A N 1
ATOM 1608 C CA . GLN A 1 118 ? -33.141 -51.909 -5.246 1.000 59.287 116 GLN A CA 1
ATOM 1609 C C . GLN A 1 118 ? -32.537 -50.803 -4.367 1.000 54.192 116 GLN A C 1
ATOM 1610 O O . GLN A 1 118 ? -31.993 -51.090 -3.291 1.000 67.692 116 GLN A O 1
ATOM 1616 N N . GLY A 1 119 ? -32.579 -49.552 -4.857 1.000 35.361 117 GLY A N 1
ATOM 1617 C CA . GLY A 1 119 ? -32.146 -48.372 -4.111 1.000 27.437 117 GLY A CA 1
ATOM 1618 C C . GLY A 1 119 ? -30.691 -47.934 -4.351 1.000 23.334 117 GLY A C 1
ATOM 1619 O O . GLY A 1 119 ? -29.888 -48.627 -4.988 1.000 26.914 117 GLY A O 1
ATOM 1623 N N . THR A 1 120 ? -30.382 -46.725 -3.877 1.000 20.337 118 THR A N 1
ATOM 1624 C CA . THR A 1 120 ? -29.048 -46.137 -3.967 1.000 20.644 118 THR A CA 1
ATOM 1625 C C . THR A 1 120 ? -28.492 -45.974 -2.552 1.000 21.024 118 THR A C 1
ATOM 1626 O O . THR A 1 120 ? -28.975 -45.125 -1.776 1.000 22.270 118 THR A O 1
ATOM 1637 N N . GLN A 1 121 ? -27.490 -46.790 -2.234 1.000 19.837 119 GLN A N 1
ATOM 1638 C CA . GLN A 1 121 ? -26.825 -46.707 -0.935 1.000 20.881 119 GLN A CA 1
ATOM 1639 C C . GLN A 1 121 ? -25.891 -45.509 -0.905 1.000 22.831 119 GLN A C 1
ATOM 1640 O O . GLN A 1 121 ? -25.058 -45.314 -1.816 1.000 23.272 119 GLN A O 1
ATOM 1654 N N . VAL A 1 122 ? -26.052 -44.715 0.158 1.000 21.151 120 VAL A N 1
ATOM 1655 C CA . VAL A 1 122 ? -25.252 -43.522 0.385 1.000 20.660 120 VAL A CA 1
ATOM 1656 C C . VAL A 1 122 ? -24.638 -43.570 1.773 1.000 21.857 120 VAL A C 1
ATOM 1657 O O . VAL A 1 122 ? -25.380 -43.658 2.744 1.000 23.863 120 VAL A O 1
ATOM 1670 N N . THR A 1 123 ? -23.316 -43.456 1.843 1.000 21.283 121 THR A N 1
ATOM 1671 C CA . THR A 1 123 ? -22.613 -43.367 3.122 1.000 22.114 121 THR A CA 1
ATOM 1672 C C . THR A 1 123 ? -22.008 -41.970 3.212 1.000 24.069 121 THR A C 1
ATOM 1673 O O . THR A 1 123 ? -21.273 -41.548 2.295 1.000 25.422 121 THR A O 1
ATOM 1684 N N . VAL A 1 124 ? -22.327 -41.264 4.308 1.000 24.193 122 VAL A N 1
ATOM 1685 C CA . VAL A 1 124 ? -21.742 -39.977 4.595 1.000 24.959 122 VAL A CA 1
ATOM 1686 C C . VAL A 1 124 ? -20.857 -40.132 5.823 1.000 25.689 122 VAL A C 1
ATOM 1687 O O . VAL A 1 124 ? -21.331 -40.496 6.896 1.000 28.080 122 VAL A O 1
ATOM 1700 N N . SER A 1 125 ? -19.581 -39.776 5.660 1.000 26.653 123 SER A N 1
ATOM 1701 C CA . SER A 1 125 ? -18.592 -39.977 6.714 1.000 30.849 123 SER A CA 1
ATOM 1702 C C . SER A 1 125 ? -18.336 -38.653 7.382 1.000 40.341 123 SER A C 1
ATOM 1703 O O . SER A 1 125 ? -18.043 -37.718 6.644 1.000 51.525 123 SER A O 1
ATOM 1711 N N . SER A 1 126 ? -18.295 -38.643 8.731 1.000 36.614 124 SER A N 1
ATOM 1712 C CA . SER A 1 126 ? -18.063 -37.405 9.442 1.000 42.906 124 SER A CA 1
ATOM 1713 C C . SER A 1 126 ? -16.573 -37.078 9.230 1.000 45.818 124 SER A C 1
ATOM 1714 O O . SER A 1 126 ? -16.307 -35.891 9.124 1.000 66.436 124 SER A O 1
ATOM 1722 N N . GLY B 2 4 ? -52.199 -56.428 -4.715 1.000 42.727 304 GLY B N 1
ATOM 1723 C CA . GLY B 2 4 ? -52.441 -57.234 -3.505 1.000 37.554 304 GLY B CA 1
ATOM 1724 C C . GLY B 2 4 ? -51.740 -56.689 -2.263 1.000 29.326 304 GLY B C 1
ATOM 1725 O O . GLY B 2 4 ? -52.203 -56.988 -1.176 1.000 27.276 304 GLY B O 1
ATOM 1729 N N . SER B 2 5 ? -50.643 -55.919 -2.414 1.000 27.055 305 SER B N 1
ATOM 1730 C CA . SER B 2 5 ? -49.790 -55.456 -1.325 1.000 27.321 305 SER B CA 1
ATOM 1731 C C . SER B 2 5 ? -49.225 -54.086 -1.690 1.000 26.527 305 SER B C 1
ATOM 1732 O O . SER B 2 5 ? -48.908 -53.850 -2.864 1.000 31.619 305 SER B O 1
ATOM 1740 N N . VAL B 2 6 ? -48.957 -53.256 -0.686 1.000 24.885 306 VAL B N 1
ATOM 1741 C CA . VAL B 2 6 ? -48.290 -52.002 -0.892 1.000 25.392 306 VAL B CA 1
ATOM 1742 C C . VAL B 2 6 ? -47.595 -51.575 0.383 1.000 23.782 306 VAL B C 1
ATOM 1743 O O . VAL B 2 6 ? -48.059 -51.847 1.470 1.000 25.819 306 VAL B O 1
ATOM 1756 N N . GLN B 2 7 ? -46.515 -50.843 0.200 1.000 25.840 307 GLN B N 1
ATOM 1757 C CA . GLN B 2 7 ? -45.783 -50.165 1.239 1.000 27.394 307 GLN B CA 1
ATOM 1758 C C . GLN B 2 7 ? -46.062 -48.671 1.086 1.000 24.723 307 GLN B C 1
ATOM 1759 O O . GLN B 2 7 ? -45.805 -48.087 0.032 1.000 25.655 307 GLN B O 1
ATOM 1773 N N . ILE B 2 8 ? -46.537 -48.036 2.161 1.000 21.671 308 ILE B N 1
ATOM 1774 C CA . ILE B 2 8 ? -46.799 -46.611 2.166 1.000 20.808 308 ILE B CA 1
ATOM 1775 C C . ILE B 2 8 ? -45.797 -45.955 3.095 1.000 20.775 308 ILE B C 1
ATOM 1776 O O . ILE B 2 8 ? -45.598 -46.442 4.207 1.000 24.808 308 ILE B O 1
ATOM 1792 N N . VAL B 2 9 ? -45.207 -44.868 2.620 1.000 21.010 309 VAL B N 1
ATOM 1793 C CA . VAL B 2 9 ? -44.345 -44.028 3.422 1.000 18.737 309 VAL B CA 1
ATOM 1794 C C . VAL B 2 9 ? -44.992 -42.656 3.446 1.000 20.758 309 VAL B C 1
ATOM 1795 O O . VAL B 2 9 ? -45.073 -41.962 2.431 1.000 21.470 309 VAL B O 1
ATOM 1808 N N . TYR B 2 10 ? -45.545 -42.286 4.614 1.000 21.600 310 TYR B N 1
ATOM 1809 C CA . TYR B 2 10 ? -46.400 -41.118 4.724 1.000 23.538 310 TYR B CA 1
ATOM 1810 C C . TYR B 2 10 ? -45.634 -39.800 4.687 1.000 22.265 310 TYR B C 1
ATOM 1811 O O . TYR B 2 10 ? -44.489 -39.676 5.129 1.000 24.145 310 TYR B O 1
ATOM 1829 N N . LYS B 2 11 ? -46.278 -38.808 4.089 1.000 24.037 311 LYS B N 1
ATOM 1830 C CA . LYS B 2 11 ? -45.715 -37.466 4.073 1.000 25.287 311 LYS B CA 1
ATOM 1831 C C . LYS B 2 11 ? -45.689 -36.937 5.512 1.000 25.360 311 LYS B C 1
ATOM 1832 O O . LYS B 2 11 ? -46.279 -37.543 6.414 1.000 24.826 311 LYS B O 1
ATOM 1851 N N . PRO B 2 12 ? -45.026 -35.786 5.735 1.000 25.199 312 PRO B N 1
ATOM 1852 C CA . PRO B 2 12 ? -44.903 -35.222 7.077 1.000 27.964 312 PRO B CA 1
ATOM 1853 C C . PRO B 2 12 ? -46.250 -34.910 7.728 1.000 26.810 312 PRO B C 1
ATOM 1854 O O . PRO B 2 12 ? -47.197 -34.469 7.059 1.000 29.808 312 PRO B O 1
ATOM 1865 N N . LYS B 2 13 ? -46.274 -35.059 9.060 1.000 31.840 313 LYS B N 1
ATOM 1866 C CA . LYS B 2 13 ? -47.507 -34.946 9.830 1.000 38.059 313 LYS B CA 1
ATOM 1867 C C . LYS B 2 13 ? -47.985 -33.486 9.863 1.000 45.857 313 LYS B C 1
ATOM 1868 O O . LYS B 2 13 ? -47.101 -32.630 9.825 1.000 50.146 313 LYS B O 1
#

Secondary structure (DSSP, 8-state):
----EEEETT--EEEEEE-----SS-SEEEEEEE-TTS--EEEEEEESSTTS-EEE-TTTTTTEEEEEETTTTEEEEEE-S--GGG-EEEEEEEEETTEEEE-----EEEEEE-/---EEEPPP-

Solvent-accessible surface area: 6942 Å² total; per-residue (Å²): 154,104,64,54,51,127,16,116,56,57,25,66,36,161,16,64,5,82,3,105,22,69,80,124,78,37,46,0,16,0,4,1,12,55,23,112,93,140,152,52,69,14,0,0,0,7,2,25,125,144,74,62,23,71,67,38,12,126,49,0,108,87,26,4,77,8,50,47,39,77,108,136,72,42,2,54,0,44,0,63,62,2,108,40,133,1,37,4,29,3,32,65,2,37,0,93,93,0,26,0,47,10,101,159,98,98,39,54,57,0,46,5,41,119,142,100,69,71,56,11,147,69,50,154

Nearest PDB structures (foldseek):
  8op0-assembly1_A  TM=1.009E+00  e=3.664E-21  Lama glama
  8opi-assembly1_A  TM=1.005E+00  e=5.425E-20  Lama glama
  7qcq-assembly1_AAA  TM=1.007E+00  e=1.594E-19  Lama glama
  8pii-assembly1_A  TM=1.006E+00  e=3.213E-19  Lama glama
  8u3s-assembly1_B-3  TM=8.347E-01  e=2.052E-13  Lama glama

GO terms:
  GO:0046785 microtubule polymerization (P, IDA)
  GO:0007416 synapse assembly (P, IMP)
  GO:0007611 learning or memory (P, IMP)
  GO:0051260 protein homooligomerization (P, IPI)
  GO:0042802 identical protein binding (F, IPI)
  GO:0005515 protein binding (F, IPI)
  GO:1990000 amyloid fibril formation (P, IEP)
  GO:1990000 amyloid fibril formation (P, IDA)
  GO:1990000 amyloid fibril formation (P, EXP)
  GO:0031116 positive regulation of microtubule polymerization (P, IDA)
  GO:0004857 enzyme inhibitor activity (F, IDA)
  GO:0008017 microtubule binding (F, IDA)
  GO:0015630 microtubule cytoskeleton (C, IDA)
  GO:0050848 regulation of calcium-mediated signaling (P, IDA)
  GO:0099077 histone-dependent DNA binding (F, TAS)
  GO:0036477 somatodendritic compartment (C, TAS)
  GO:0043197 dendritic spine (C, TAS)
  GO:0008017 microtub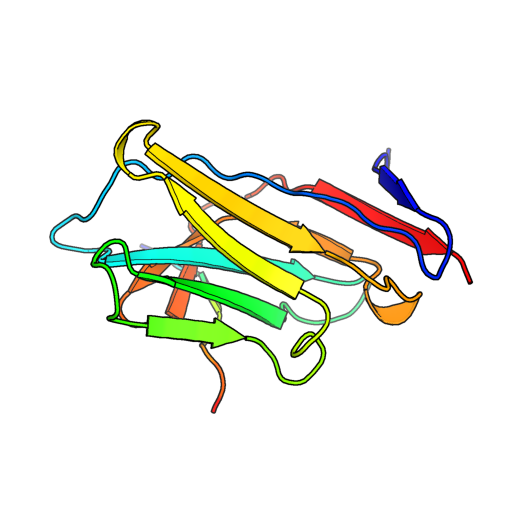ule binding (F, TAS)
  GO:0034614 cellular response to reactive oxygen species (P, TAS)
  GO:0005634 nucleus (C, TAS)

B-factor: mean 32.68, std 13.13, range [18.2, 98.88]